Protein AF-A0A1G8GRV5-F1 (afdb_monomer)

Sequence (102 aa):
MPQKVSNFLGHVYMLAIDAFSSNETTRDECTQDNINTEVDFLYIAIHCLSKLDKALVFFYLEGMTHREIGLNLGITEGNARVKLNRAKSKLQEIIKKQGYEF

Radius of gyration: 17.77 Å; Cα contacts (8 Å, |Δi|>4): 55; chains: 1; bounding box: 45×26×55 Å

Foldseek 3Di:
DDPDPPPVVVVVVVVVVVVVVPPDPPPPPDDPPPPCPVVVLLVVLLVPDDPLLNLLVVCVVVVDQLCVSCVVVVHHSVVSVVSPVVSVVSSVVSSVVVVDDD

Organism: NCBI:txid702745

Secondary structure (DSSP, 8-state):
-------HHHHHHHHHHHHHH--------S-TTTHHHHHHHHHHHHHTS-HHHHHHHHHHHTT--HHHHHHHHTS-HHHHHHHHHHHHHHHHHHHHHTT---

Structure (mmCIF, N/CA/C/O backbone):
data_AF-A0A1G8GRV5-F1
#
_entry.id   AF-A0A1G8GRV5-F1
#
loop_
_atom_site.group_PDB
_atom_site.id
_atom_site.type_symbol
_atom_site.label_atom_id
_atom_site.label_alt_id
_atom_site.label_comp_id
_atom_site.label_asym_id
_atom_site.label_entity_id
_atom_site.label_seq_id
_atom_site.pdbx_PDB_ins_code
_atom_site.Cartn_x
_atom_site.Cartn_y
_atom_site.Cartn_z
_atom_site.occupancy
_atom_site.B_iso_or_equiv
_atom_site.auth_seq_id
_atom_site.auth_comp_id
_atom_site.auth_asym_id
_atom_site.auth_atom_id
_atom_site.pdbx_PDB_model_num
ATOM 1 N N . MET A 1 1 ? -12.936 -13.710 -37.001 1.00 34.69 1 MET A N 1
ATOM 2 C CA . MET A 1 1 ? -12.280 -14.463 -35.906 1.00 34.69 1 MET A CA 1
ATOM 3 C C . MET A 1 1 ? -12.419 -13.658 -34.622 1.00 34.69 1 MET A C 1
ATOM 5 O O . MET A 1 1 ? -12.406 -12.436 -34.719 1.00 34.69 1 MET A O 1
ATOM 9 N N . PRO A 1 2 ? -12.745 -14.295 -33.487 1.00 44.53 2 PRO A N 1
ATOM 10 C CA . PRO A 1 2 ? -13.630 -13.698 -32.493 1.00 44.53 2 PRO A CA 1
ATOM 11 C C . PRO A 1 2 ? -12.940 -12.635 -31.633 1.00 44.53 2 PRO A C 1
ATOM 13 O O . PRO A 1 2 ? -11.913 -12.881 -31.008 1.00 44.53 2 PRO A O 1
ATOM 16 N N . GLN A 1 3 ? -13.573 -11.462 -31.573 1.00 52.62 3 GLN A N 1
ATOM 17 C CA . GLN A 1 3 ? -13.323 -10.430 -30.576 1.00 52.62 3 GLN A CA 1
ATOM 18 C C . GLN A 1 3 ? -13.839 -10.907 -29.214 1.00 52.62 3 GLN A C 1
ATOM 20 O O . GLN A 1 3 ? -15.026 -10.775 -28.938 1.00 52.62 3 GLN A O 1
ATOM 25 N N . LYS A 1 4 ? -12.979 -11.475 -28.367 1.00 52.44 4 LYS A N 1
ATOM 26 C CA . LYS A 1 4 ? -13.256 -11.641 -26.930 1.00 52.44 4 LYS A CA 1
ATOM 27 C C . LYS A 1 4 ? -11.952 -11.620 -26.139 1.00 52.44 4 LYS A C 1
ATOM 29 O O . LYS A 1 4 ? -11.558 -12.624 -25.560 1.00 52.44 4 LYS A O 1
ATOM 34 N N . VAL A 1 5 ? -11.306 -10.459 -26.060 1.00 53.62 5 VAL A N 1
ATOM 35 C CA . VAL A 1 5 ? -10.586 -10.144 -24.820 1.00 53.62 5 VAL A CA 1
ATOM 36 C C . VAL A 1 5 ? -11.625 -9.461 -23.949 1.00 53.62 5 VAL A C 1
ATOM 38 O O . VAL A 1 5 ? -11.864 -8.261 -24.041 1.00 53.62 5 VAL A O 1
ATOM 41 N N . SER A 1 6 ? -12.383 -10.311 -23.258 1.00 54.31 6 SER A N 1
ATOM 42 C CA . SER A 1 6 ? -13.396 -9.945 -22.276 1.00 54.31 6 SER A CA 1
ATOM 43 C C . SER A 1 6 ? -12.818 -8.866 -21.370 1.00 54.31 6 SER A C 1
ATOM 45 O O . SER A 1 6 ? -11.884 -9.135 -20.616 1.00 54.31 6 SER A O 1
ATOM 47 N N . ASN A 1 7 ? -13.337 -7.645 -21.488 1.00 63.16 7 ASN A N 1
ATOM 48 C CA . ASN A 1 7 ? -12.921 -6.501 -20.694 1.00 63.16 7 ASN A CA 1
ATOM 49 C C . ASN A 1 7 ? -13.389 -6.756 -19.253 1.00 63.16 7 ASN A C 1
ATOM 51 O O . ASN A 1 7 ? -14.491 -6.374 -18.866 1.00 63.16 7 ASN A O 1
ATOM 55 N N . PHE A 1 8 ? -12.583 -7.510 -18.501 1.00 66.56 8 PHE A N 1
ATOM 56 C CA . PHE A 1 8 ? -12.906 -8.038 -17.176 1.00 66.56 8 PHE A CA 1
ATOM 57 C C . PHE A 1 8 ? -13.323 -6.915 -16.225 1.00 66.56 8 PHE A C 1
ATOM 59 O O . PHE A 1 8 ? -14.350 -7.022 -15.565 1.00 66.56 8 PHE A O 1
ATOM 66 N N . LEU A 1 9 ? -12.619 -5.778 -16.281 1.00 55.94 9 LEU A N 1
ATOM 67 C CA . LEU A 1 9 ? -12.984 -4.573 -15.538 1.00 55.94 9 LEU A CA 1
ATOM 68 C C . LEU A 1 9 ? -14.382 -4.046 -15.887 1.00 55.94 9 LEU A C 1
ATOM 70 O O . LEU A 1 9 ? -15.096 -3.617 -14.992 1.00 55.94 9 LEU A O 1
ATOM 74 N N . GLY A 1 10 ? -14.798 -4.105 -17.154 1.00 69.62 10 GLY A N 1
ATOM 75 C CA . GLY A 1 10 ? -16.131 -3.661 -17.570 1.00 69.62 10 GLY A CA 1
ATOM 76 C C . GLY A 1 10 ? -17.244 -4.579 -17.061 1.00 69.62 10 GLY A C 1
ATOM 77 O O . GLY A 1 10 ? -18.273 -4.094 -16.601 1.00 69.62 10 GLY A O 1
ATOM 78 N N . HIS A 1 11 ? -17.021 -5.896 -17.086 1.00 73.69 11 HIS A N 1
ATOM 79 C CA . HIS A 1 11 ? -17.981 -6.872 -16.565 1.00 73.69 11 HIS A CA 1
ATOM 80 C C . HIS A 1 11 ? -18.116 -6.767 -15.041 1.00 73.69 11 HIS A C 1
ATOM 82 O O . HIS A 1 11 ? -19.226 -6.736 -14.524 1.00 73.69 11 HIS A O 1
ATOM 88 N N . VAL A 1 12 ? -16.995 -6.625 -14.327 1.00 73.88 12 VAL A N 1
ATOM 89 C CA . VAL A 1 12 ? -16.989 -6.435 -12.869 1.00 73.88 12 VAL A CA 1
ATOM 90 C C . VAL A 1 12 ? -17.695 -5.131 -12.480 1.00 73.88 12 VAL A C 1
ATOM 92 O O . VAL A 1 12 ? -18.477 -5.126 -11.533 1.00 73.88 12 VAL A O 1
ATOM 95 N N . TYR A 1 13 ? -17.490 -4.044 -13.233 1.00 77.94 13 TYR A N 1
ATOM 96 C CA . TYR A 1 13 ? -18.174 -2.775 -12.969 1.00 77.94 13 TYR A CA 1
ATOM 97 C C . TYR A 1 13 ? -19.685 -2.862 -13.221 1.00 77.94 13 TYR A C 1
ATOM 99 O O . TYR A 1 13 ? -20.461 -2.286 -12.464 1.00 77.94 13 TYR A O 1
ATOM 107 N N . MET A 1 14 ? -20.114 -3.606 -14.247 1.00 69.56 14 MET A N 1
ATOM 108 C CA . MET A 1 14 ? -21.539 -3.805 -14.515 1.00 69.56 14 MET A CA 1
ATOM 109 C C . MET A 1 14 ? -22.209 -4.645 -13.417 1.00 69.56 14 MET A C 1
ATOM 111 O O . MET A 1 14 ? -23.234 -4.230 -12.887 1.00 69.56 14 MET A O 1
ATOM 115 N N . LEU A 1 15 ? -21.582 -5.750 -12.995 1.00 71.69 15 LEU A N 1
ATOM 116 C CA . LEU A 1 15 ? -22.084 -6.575 -11.889 1.00 71.69 15 LEU A CA 1
ATOM 117 C C . LEU A 1 15 ? -22.191 -5.784 -10.575 1.00 71.69 15 LEU A C 1
ATOM 119 O O . LEU A 1 15 ? -23.140 -5.967 -9.818 1.00 71.69 15 LEU A O 1
ATOM 123 N N . ALA A 1 16 ? -21.242 -4.882 -10.311 1.00 71.81 16 ALA A N 1
ATOM 124 C CA . ALA A 1 16 ? -21.276 -4.024 -9.129 1.00 71.81 16 ALA A CA 1
ATOM 125 C C . ALA A 1 16 ? -22.422 -2.993 -9.172 1.00 71.81 16 ALA A C 1
ATOM 127 O O . ALA A 1 16 ? -23.023 -2.704 -8.139 1.00 71.81 16 ALA A O 1
ATOM 128 N N . ILE A 1 17 ? -22.753 -2.454 -10.352 1.00 73.31 17 ILE A N 1
ATOM 129 C CA . ILE A 1 17 ? -23.884 -1.527 -10.531 1.00 73.31 17 ILE A CA 1
ATOM 130 C C . ILE A 1 17 ? -25.226 -2.253 -10.355 1.00 73.31 17 ILE A C 1
ATOM 132 O O . ILE A 1 17 ? -26.129 -1.716 -9.706 1.00 73.31 17 ILE A O 1
ATOM 136 N N . ASP A 1 18 ? -25.343 -3.481 -10.865 1.00 73.56 18 ASP A N 1
ATOM 137 C CA . ASP A 1 18 ? -26.548 -4.307 -10.718 1.00 73.56 18 ASP A CA 1
ATOM 138 C C . ASP A 1 18 ? -26.775 -4.722 -9.252 1.00 73.56 18 ASP A C 1
ATOM 140 O O . ASP A 1 18 ? -27.904 -4.671 -8.749 1.00 73.56 18 ASP A O 1
ATOM 144 N N . ALA A 1 19 ? -25.692 -5.040 -8.533 1.00 64.31 19 ALA A N 1
ATOM 145 C CA . ALA A 1 19 ? -25.719 -5.308 -7.095 1.00 64.31 19 ALA A CA 1
ATOM 146 C C . ALA A 1 19 ? -26.114 -4.071 -6.267 1.00 64.31 19 ALA A C 1
ATOM 148 O O . ALA A 1 19 ? -26.755 -4.207 -5.231 1.00 64.31 19 ALA A O 1
ATOM 149 N N . PHE A 1 20 ? -25.775 -2.860 -6.722 1.00 69.00 20 PHE A N 1
ATOM 150 C CA . P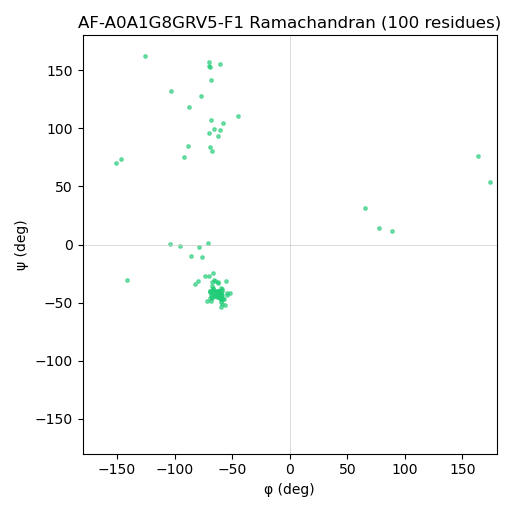HE A 1 20 ? -26.122 -1.616 -6.028 1.00 69.00 20 PHE A CA 1
ATOM 151 C C . PHE A 1 20 ? -27.574 -1.165 -6.274 1.00 69.00 20 PHE A C 1
ATOM 153 O O . PHE A 1 20 ? -28.187 -0.573 -5.388 1.00 69.00 20 PHE A O 1
ATOM 160 N N . SER A 1 21 ? -28.151 -1.454 -7.450 1.00 65.44 21 SER A N 1
ATOM 161 C CA . SER A 1 21 ? -29.583 -1.194 -7.717 1.00 65.44 21 SER A CA 1
ATOM 162 C C . SER A 1 21 ? -30.511 -2.178 -7.004 1.00 65.44 21 SER A C 1
ATOM 164 O O . SER A 1 21 ? -31.648 -1.835 -6.682 1.00 65.44 21 S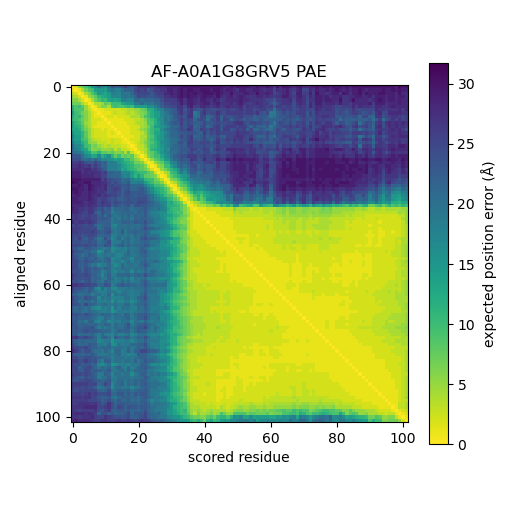ER A O 1
ATOM 166 N N . SER A 1 22 ? -30.026 -3.389 -6.739 1.00 55.00 22 SER A N 1
ATOM 167 C CA . SER A 1 22 ? -30.766 -4.437 -6.043 1.00 55.00 22 SER A CA 1
ATOM 168 C C . SER A 1 22 ? -30.467 -4.343 -4.551 1.00 55.00 22 SER A C 1
ATOM 170 O O . SER A 1 22 ? -29.674 -5.114 -4.019 1.00 55.00 22 SER A O 1
ATOM 172 N N . ASN A 1 23 ? -31.056 -3.364 -3.862 1.00 63.06 23 ASN A N 1
ATOM 173 C CA . ASN A 1 23 ? -31.003 -3.328 -2.403 1.00 63.06 23 ASN A CA 1
ATOM 174 C C . ASN A 1 23 ? -31.820 -4.494 -1.826 1.00 63.06 23 ASN A C 1
ATOM 176 O O . ASN A 1 23 ? -32.968 -4.332 -1.425 1.00 63.06 23 ASN A O 1
ATOM 180 N N . GLU A 1 24 ? -31.206 -5.670 -1.814 1.00 54.38 24 GLU A N 1
ATOM 181 C CA . GLU A 1 24 ? -31.591 -6.823 -1.022 1.00 54.38 24 GLU A CA 1
ATOM 182 C C . GLU A 1 24 ? -30.301 -7.559 -0.643 1.00 54.38 24 GLU A C 1
ATOM 184 O O . GLU A 1 24 ? -29.934 -8.603 -1.175 1.00 54.38 24 GLU A O 1
ATOM 189 N N . THR A 1 25 ? -29.561 -6.970 0.300 1.00 47.66 25 THR A N 1
ATOM 190 C CA . THR A 1 25 ? -28.671 -7.755 1.154 1.00 47.66 25 THR A CA 1
ATOM 191 C C . THR A 1 25 ? -29.564 -8.708 1.943 1.00 47.66 25 THR A C 1
ATOM 193 O O . THR A 1 25 ? -30.081 -8.348 3.004 1.00 47.66 25 THR A O 1
ATOM 196 N N . THR A 1 26 ? -29.760 -9.928 1.441 1.00 47.22 26 THR A N 1
ATOM 197 C CA . THR A 1 26 ? -30.046 -11.051 2.329 1.00 47.22 26 THR A CA 1
ATOM 198 C C . THR A 1 26 ? -28.869 -11.117 3.285 1.00 47.22 26 THR A C 1
ATOM 200 O O . THR A 1 26 ? -27.743 -11.438 2.909 1.00 47.22 26 THR A O 1
ATOM 203 N N . ARG A 1 27 ? -29.118 -10.658 4.512 1.00 46.31 27 ARG A N 1
ATOM 204 C CA . ARG A 1 27 ? -28.219 -10.829 5.641 1.00 46.31 27 ARG A CA 1
ATOM 205 C C . ARG A 1 27 ? -28.082 -12.331 5.838 1.00 46.31 27 ARG A C 1
ATOM 207 O O . ARG A 1 27 ? -28.971 -12.952 6.410 1.00 46.31 27 ARG A O 1
ATOM 214 N N . ASP A 1 28 ? -27.001 -12.898 5.324 1.00 40.53 28 ASP A N 1
ATOM 215 C CA . ASP A 1 28 ? -26.567 -14.223 5.733 1.00 40.53 28 ASP A CA 1
ATOM 216 C C . ASP A 1 28 ? -26.148 -14.119 7.205 1.00 40.53 28 ASP A C 1
ATOM 218 O O . ASP A 1 28 ? -25.078 -13.620 7.556 1.00 40.53 28 ASP A O 1
ATOM 222 N N . GLU A 1 29 ? -27.056 -14.525 8.087 1.00 49.94 29 GLU A N 1
ATOM 223 C CA . GLU A 1 29 ? -26.797 -14.733 9.505 1.00 49.94 29 GLU A CA 1
ATOM 224 C C . GLU A 1 29 ? -25.872 -15.948 9.667 1.00 49.94 29 GLU A C 1
ATOM 226 O O . GLU A 1 29 ? -26.307 -17.077 9.457 1.00 49.94 29 GLU A O 1
ATOM 231 N N . CYS A 1 30 ? -24.599 -15.717 10.022 1.00 40.28 30 CYS A N 1
ATOM 232 C CA . CYS A 1 30 ? -23.775 -16.522 10.948 1.00 40.28 30 CYS A CA 1
ATOM 233 C C . CYS A 1 30 ? -22.279 -16.180 10.781 1.00 40.28 30 CYS A C 1
ATOM 235 O O . CYS A 1 30 ? -21.539 -16.928 10.147 1.00 40.28 30 CYS A O 1
ATOM 237 N N . THR A 1 31 ? -21.840 -15.027 11.307 1.00 41.47 31 THR A N 1
ATOM 238 C CA . THR A 1 31 ? -20.481 -14.730 11.851 1.00 41.47 31 THR A CA 1
ATOM 239 C C . THR A 1 31 ? -20.389 -13.235 12.215 1.00 41.47 31 THR A C 1
ATOM 241 O O . THR A 1 31 ? -19.545 -12.485 11.730 1.00 41.47 31 THR A O 1
ATOM 244 N N . GLN A 1 32 ? -21.320 -12.745 13.039 1.00 48.19 32 GLN A N 1
ATOM 245 C CA . GLN A 1 32 ? -21.569 -11.300 13.146 1.00 48.19 32 GLN A CA 1
ATOM 246 C C . GLN A 1 32 ? -20.666 -10.53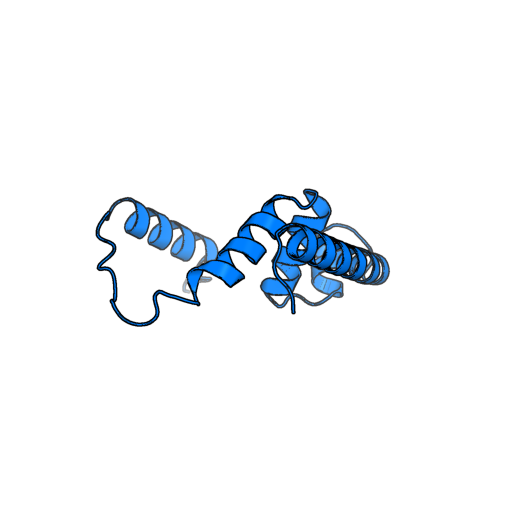3 14.131 1.00 48.19 32 GLN A C 1
ATOM 248 O O . GLN A 1 32 ? -20.646 -9.307 14.072 1.00 48.19 32 GLN A O 1
ATOM 253 N N . ASP A 1 33 ? -19.866 -11.203 14.966 1.00 49.03 33 ASP A N 1
ATOM 254 C CA . ASP A 1 33 ? -19.157 -10.518 16.065 1.00 49.03 33 ASP A CA 1
ATOM 255 C C . ASP A 1 33 ? -17.654 -10.282 15.818 1.00 49.03 33 ASP A C 1
ATOM 257 O O . ASP A 1 33 ? -16.971 -9.718 16.670 1.00 49.03 33 ASP A O 1
ATOM 261 N N . ASN A 1 34 ? -17.111 -10.688 14.660 1.00 47.94 34 ASN A N 1
ATOM 262 C CA . ASN A 1 34 ? -15.670 -10.544 14.387 1.00 47.94 34 ASN A CA 1
ATOM 263 C C . ASN A 1 34 ? -15.309 -10.155 12.940 1.00 47.94 34 ASN A C 1
ATOM 265 O O . ASN A 1 34 ? -14.340 -9.437 12.728 1.00 47.94 34 ASN A O 1
ATOM 269 N N . ILE A 1 35 ? -16.108 -10.550 11.940 1.00 50.03 35 ILE A N 1
ATOM 270 C CA . ILE A 1 35 ? -15.773 -10.303 10.523 1.00 50.03 35 ILE A CA 1
ATOM 271 C C . ILE A 1 35 ? -15.867 -8.816 10.146 1.00 50.03 35 ILE A C 1
ATOM 273 O O . ILE A 1 35 ? -15.142 -8.362 9.262 1.00 50.03 35 ILE A O 1
ATOM 277 N N . ASN A 1 36 ? -16.699 -8.035 10.840 1.00 57.22 36 ASN A N 1
ATOM 278 C CA . ASN A 1 36 ? -16.854 -6.618 10.518 1.00 57.22 36 ASN A CA 1
ATOM 279 C C . ASN A 1 36 ? -15.762 -5.735 11.134 1.00 57.22 36 ASN A C 1
ATOM 281 O O . ASN A 1 36 ? -15.329 -4.804 10.481 1.00 57.22 36 ASN A O 1
ATOM 285 N N . THR A 1 37 ? -15.218 -6.016 12.321 1.00 74.88 37 THR A N 1
ATOM 286 C CA . THR A 1 37 ? -14.300 -5.058 12.966 1.00 74.88 37 THR A CA 1
ATOM 287 C C . THR A 1 37 ? -12.939 -4.968 12.275 1.00 74.88 37 THR A C 1
ATOM 289 O O . THR A 1 37 ? -12.484 -3.868 11.975 1.00 74.88 37 THR A O 1
ATOM 292 N N . GLU A 1 38 ? -12.286 -6.093 11.975 1.00 82.00 38 GLU A N 1
ATOM 293 C CA . GLU A 1 38 ? -10.927 -6.083 11.406 1.00 82.00 38 GLU A CA 1
ATOM 294 C C . GLU A 1 38 ? -10.899 -5.526 9.979 1.00 82.00 38 GLU A C 1
ATOM 296 O O . GLU A 1 38 ? -10.040 -4.713 9.621 1.00 82.00 38 GLU A O 1
ATOM 301 N N . VAL A 1 39 ? -11.870 -5.952 9.166 1.00 84.50 39 VAL A N 1
ATOM 302 C CA . VAL A 1 39 ? -12.028 -5.491 7.785 1.00 84.50 39 VAL A CA 1
ATOM 303 C C . VAL A 1 39 ? -12.417 -4.014 7.763 1.00 84.50 39 VAL A C 1
ATOM 305 O O . VAL A 1 39 ? -11.866 -3.271 6.948 1.00 84.50 39 VAL A O 1
ATOM 308 N N . ASP A 1 40 ? -13.268 -3.556 8.688 1.00 85.88 40 ASP A N 1
ATOM 309 C CA . ASP A 1 40 ? -13.618 -2.139 8.813 1.00 85.88 40 ASP A CA 1
ATOM 310 C C . ASP A 1 40 ? -12.399 -1.292 9.200 1.00 85.88 40 ASP A C 1
ATOM 312 O O . ASP A 1 40 ? -12.147 -0.258 8.575 1.00 85.88 40 ASP A O 1
ATOM 316 N N . PHE A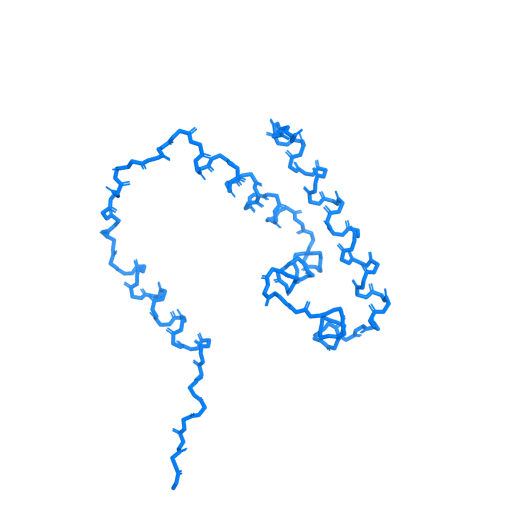 1 41 ? -11.585 -1.735 10.166 1.00 86.75 41 PHE A N 1
ATOM 317 C CA . PHE A 1 41 ? -10.343 -1.043 10.524 1.00 86.75 41 PHE A CA 1
ATOM 318 C C . PHE A 1 41 ? -9.384 -0.963 9.334 1.00 86.75 41 PHE A C 1
ATOM 320 O O . PHE A 1 41 ? -8.856 0.108 9.024 1.00 86.75 41 PHE A O 1
ATOM 327 N N . LEU A 1 42 ? -9.199 -2.065 8.603 1.00 89.50 42 LEU A N 1
ATOM 328 C CA . LEU A 1 42 ? -8.367 -2.076 7.402 1.00 89.50 42 LEU A CA 1
ATOM 329 C C . LEU A 1 42 ? -8.907 -1.120 6.330 1.00 89.50 42 LEU A C 1
ATOM 331 O O . LEU A 1 42 ? -8.135 -0.344 5.759 1.00 89.50 42 LEU A O 1
ATOM 335 N N . TYR A 1 43 ? -10.217 -1.139 6.074 1.00 90.56 43 TYR A N 1
ATOM 336 C CA . TYR A 1 43 ? -10.869 -0.264 5.105 1.00 90.56 43 TYR A CA 1
ATOM 337 C C . TYR A 1 43 ? -10.660 1.207 5.473 1.00 90.56 43 TYR A C 1
ATOM 339 O O . TYR A 1 43 ? -10.105 1.977 4.682 1.00 90.56 43 TYR A O 1
ATOM 347 N N . ILE A 1 44 ? -11.001 1.599 6.703 1.00 90.44 44 ILE A N 1
ATOM 348 C CA . ILE A 1 44 ? -10.820 2.971 7.190 1.00 90.44 44 ILE A CA 1
ATOM 349 C C . ILE A 1 44 ? -9.339 3.369 7.110 1.00 90.44 44 ILE A C 1
ATOM 351 O O . ILE A 1 44 ? -9.009 4.457 6.630 1.00 90.44 44 ILE A O 1
ATOM 355 N 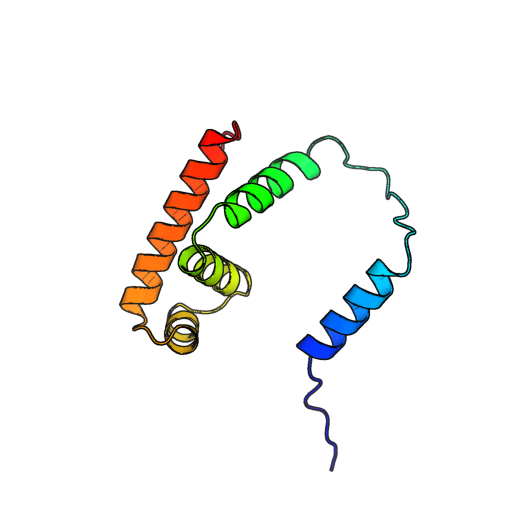N . ALA A 1 45 ? -8.424 2.486 7.515 1.00 93.06 45 ALA A N 1
ATOM 356 C CA . ALA A 1 45 ? -6.996 2.770 7.496 1.00 93.06 45 ALA A CA 1
ATOM 357 C C . ALA A 1 45 ? -6.439 2.974 6.077 1.00 93.06 45 ALA A C 1
ATOM 359 O O . ALA A 1 45 ? -5.680 3.921 5.851 1.00 93.06 45 ALA A O 1
ATOM 360 N N . ILE A 1 46 ? -6.857 2.160 5.099 1.00 93.88 46 ILE A N 1
ATOM 361 C CA . ILE A 1 46 ? -6.521 2.367 3.681 1.00 93.88 46 ILE A CA 1
ATOM 362 C C . ILE A 1 46 ? -7.074 3.714 3.210 1.00 93.88 46 ILE A C 1
ATOM 364 O O . ILE A 1 46 ? -6.383 4.450 2.497 1.00 93.88 46 ILE A O 1
ATOM 368 N N . HIS A 1 47 ? -8.290 4.082 3.623 1.00 93.44 47 HIS A N 1
ATOM 369 C CA . HIS A 1 47 ? -8.896 5.360 3.259 1.00 93.44 47 HIS A CA 1
ATOM 370 C C . HIS A 1 47 ? -8.107 6.573 3.772 1.00 93.44 47 HIS A C 1
ATOM 372 O O . HIS A 1 47 ? -8.038 7.569 3.042 1.00 93.44 47 HIS A O 1
ATOM 378 N N . CYS A 1 48 ? -7.445 6.455 4.928 1.00 94.06 48 CYS A N 1
ATOM 379 C CA . CYS A 1 48 ? -6.571 7.472 5.521 1.00 94.06 48 CYS A CA 1
ATOM 380 C C . CYS A 1 48 ? -5.176 7.597 4.871 1.00 94.06 48 CYS A C 1
ATOM 382 O O . CYS A 1 48 ? -4.450 8.548 5.169 1.00 94.06 48 CYS A O 1
ATOM 384 N N . LEU A 1 49 ? -4.771 6.676 3.989 1.00 95.38 49 LEU A N 1
ATOM 385 C CA . LEU A 1 49 ? -3.493 6.777 3.278 1.00 95.38 49 LEU A CA 1
ATOM 386 C C . LEU A 1 49 ? -3.490 7.909 2.239 1.00 95.38 49 LEU A C 1
ATOM 388 O O . LEU A 1 49 ? -4.512 8.263 1.644 1.00 95.38 49 LEU A O 1
ATOM 392 N N . SER A 1 50 ? -2.294 8.432 1.947 1.00 96.81 50 SER A N 1
ATOM 393 C CA . SER A 1 50 ? -2.101 9.351 0.820 1.00 96.81 50 SER A CA 1
ATOM 394 C C . SER A 1 50 ? -2.464 8.671 -0.508 1.00 96.81 50 SER A C 1
ATOM 396 O O . SER A 1 50 ? -2.380 7.450 -0.622 1.00 96.81 50 SER A O 1
ATOM 398 N N . LYS A 1 51 ? -2.828 9.440 -1.546 1.00 96.25 51 LYS A N 1
ATOM 399 C CA . LYS A 1 51 ? -3.216 8.881 -2.861 1.00 96.25 51 LYS A CA 1
ATOM 400 C C . LYS A 1 51 ? -2.175 7.902 -3.423 1.00 96.25 51 LYS A C 1
ATOM 402 O O . LYS A 1 51 ? -2.543 6.852 -3.938 1.00 96.25 51 LYS A O 1
ATOM 407 N N . LEU A 1 52 ? -0.888 8.235 -3.286 1.00 96.19 52 LEU A N 1
ATOM 408 C CA . LEU A 1 52 ? 0.212 7.387 -3.747 1.00 96.19 52 LEU A CA 1
ATOM 409 C C . LEU A 1 52 ? 0.345 6.113 -2.903 1.00 96.19 52 LEU A C 1
ATOM 411 O O . LEU A 1 52 ? 0.468 5.027 -3.460 1.00 96.19 52 LEU A O 1
ATOM 415 N N . ASP A 1 53 ? 0.303 6.239 -1.575 1.00 97.50 53 ASP A N 1
ATOM 416 C CA . ASP A 1 53 ? 0.405 5.090 -0.665 1.00 97.50 53 ASP A CA 1
ATOM 417 C C . ASP A 1 53 ? -0.785 4.133 -0.854 1.00 97.50 53 ASP A C 1
ATOM 419 O O . ASP A 1 53 ? -0.603 2.920 -0.904 1.00 97.50 53 ASP A O 1
ATOM 423 N N . LYS A 1 54 ? -1.989 4.684 -1.048 1.00 96.69 54 LYS A N 1
ATOM 424 C CA . LYS A 1 54 ? -3.208 3.938 -1.370 1.00 96.69 54 LYS A CA 1
ATOM 425 C C . LYS A 1 54 ? -3.051 3.161 -2.678 1.00 96.69 54 LYS A C 1
ATOM 427 O O . LYS A 1 54 ? -3.286 1.961 -2.682 1.00 96.69 54 LYS A O 1
ATOM 432 N N . ALA A 1 55 ? -2.592 3.802 -3.756 1.00 97.12 55 ALA A N 1
ATOM 433 C CA . ALA A 1 55 ? -2.364 3.126 -5.037 1.00 97.12 55 ALA A CA 1
ATOM 434 C C . ALA A 1 55 ? -1.348 1.973 -4.925 1.00 97.12 55 ALA A C 1
ATOM 436 O O . ALA A 1 55 ? -1.572 0.897 -5.473 1.00 97.12 55 ALA A O 1
ATOM 437 N N . LEU A 1 56 ? -0.260 2.173 -4.170 1.00 98.12 56 LEU A N 1
ATOM 438 C CA . LEU A 1 56 ? 0.740 1.132 -3.909 1.00 98.12 56 LEU A CA 1
ATOM 439 C C . LEU A 1 56 ? 0.138 -0.079 -3.187 1.00 98.12 56 LEU A C 1
ATOM 441 O O . LEU A 1 56 ? 0.400 -1.213 -3.581 1.00 98.12 56 LEU A O 1
ATOM 445 N N . VAL A 1 57 ? -0.660 0.159 -2.142 1.00 96.62 57 VAL A N 1
ATOM 446 C CA . VAL A 1 57 ? -1.336 -0.911 -1.395 1.00 96.62 57 VAL A CA 1
ATOM 447 C C . VAL A 1 57 ? -2.358 -1.627 -2.276 1.00 96.62 57 VAL A C 1
ATOM 449 O O . VAL A 1 57 ? -2.348 -2.851 -2.300 1.00 96.62 57 VAL A O 1
ATOM 452 N N . PHE A 1 58 ? -3.169 -0.898 -3.050 1.00 96.12 58 PHE A N 1
ATOM 453 C CA . PHE A 1 58 ? -4.132 -1.494 -3.982 1.00 96.12 58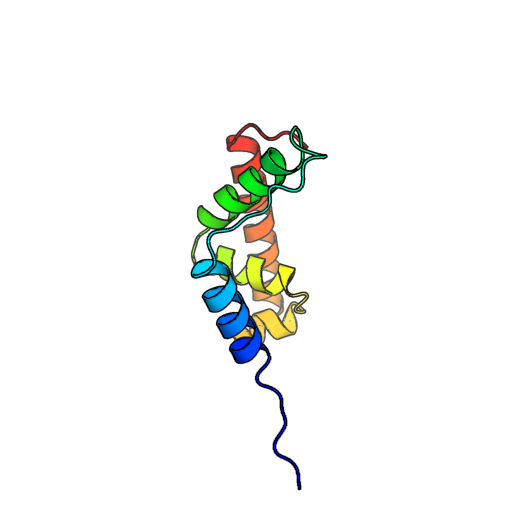 PHE A CA 1
ATOM 454 C C . PHE A 1 58 ? -3.456 -2.437 -4.977 1.00 96.12 58 PHE A C 1
ATOM 456 O O . PHE A 1 58 ? -3.832 -3.599 -5.057 1.00 96.12 58 PHE A O 1
ATOM 463 N N . PHE A 1 59 ? -2.411 -1.989 -5.678 1.00 97.44 59 PHE A N 1
ATOM 464 C CA . PHE A 1 59 ? -1.717 -2.859 -6.632 1.00 97.44 59 PHE A CA 1
ATOM 465 C C . PHE A 1 59 ? -1.065 -4.079 -5.973 1.00 97.44 59 PHE A C 1
ATOM 467 O O . PHE A 1 59 ? -1.021 -5.150 -6.570 1.00 97.44 59 PHE A O 1
ATOM 474 N N . TYR A 1 60 ? -0.579 -3.939 -4.738 1.00 96.56 60 TYR A N 1
ATOM 475 C CA . TYR A 1 60 ? -0.065 -5.076 -3.982 1.00 96.56 60 TYR A CA 1
ATOM 476 C C . TYR A 1 60 ? -1.166 -6.090 -3.627 1.00 96.56 60 TYR A C 1
ATOM 478 O O . TYR A 1 60 ? -0.919 -7.291 -3.704 1.00 96.56 60 TYR A O 1
ATOM 486 N N . LEU A 1 61 ? -2.367 -5.627 -3.263 1.00 94.62 61 LEU A N 1
ATOM 487 C CA . LEU A 1 61 ? -3.519 -6.494 -2.979 1.00 94.62 61 LEU A CA 1
ATOM 488 C C . LEU A 1 61 ? -4.039 -7.207 -4.237 1.00 94.62 61 LEU A C 1
ATOM 490 O O . LEU A 1 61 ? -4.444 -8.359 -4.150 1.00 94.62 61 LEU A O 1
ATOM 494 N N . GLU A 1 62 ? -3.929 -6.571 -5.404 1.00 95.19 62 GLU A N 1
ATOM 495 C CA . GLU A 1 62 ? -4.190 -7.176 -6.724 1.00 95.19 62 GLU A CA 1
ATOM 496 C C . GLU A 1 62 ? -3.117 -8.208 -7.141 1.00 95.19 62 GLU A C 1
ATOM 498 O O . GLU A 1 62 ? -3.166 -8.762 -8.238 1.00 95.19 62 GLU A O 1
ATOM 503 N N . GLY A 1 63 ? -2.109 -8.464 -6.297 1.00 97.19 63 GLY A N 1
ATOM 504 C CA . GLY A 1 63 ? -1.063 -9.454 -6.555 1.00 97.19 63 GLY A CA 1
ATOM 505 C C . GLY A 1 63 ? 0.014 -9.001 -7.544 1.00 97.19 63 GLY A C 1
ATOM 506 O O . GLY A 1 63 ? 0.799 -9.829 -8.008 1.00 97.19 63 GLY A O 1
ATOM 507 N N . MET A 1 64 ? 0.090 -7.705 -7.863 1.00 97.75 64 MET A N 1
ATOM 508 C CA . MET A 1 64 ? 1.102 -7.190 -8.786 1.00 97.75 64 MET A CA 1
ATOM 509 C C . MET A 1 64 ? 2.511 -7.275 -8.191 1.00 97.75 64 MET A C 1
ATOM 511 O O . MET A 1 64 ? 2.761 -6.971 -7.020 1.00 97.75 64 MET A O 1
ATOM 515 N N . THR A 1 65 ? 3.477 -7.611 -9.038 1.00 98.06 65 THR A N 1
ATOM 516 C CA . THR A 1 65 ? 4.899 -7.591 -8.690 1.00 98.06 65 THR A CA 1
ATOM 517 C C . THR A 1 65 ? 5.408 -6.156 -8.515 1.00 98.06 65 THR A C 1
ATOM 519 O O . THR A 1 65 ? 4.894 -5.208 -9.110 1.00 98.06 65 THR A O 1
ATOM 522 N N . HIS A 1 66 ? 6.502 -5.962 -7.766 1.00 97.88 66 HIS A N 1
ATOM 523 C CA . HIS A 1 66 ? 7.127 -4.635 -7.617 1.00 97.88 66 HIS A CA 1
ATOM 524 C C . HIS A 1 66 ? 7.488 -3.983 -8.961 1.00 97.88 66 HIS A C 1
ATOM 526 O O . HIS A 1 66 ? 7.472 -2.756 -9.082 1.00 97.88 66 HIS A O 1
ATOM 532 N N . ARG A 1 67 ? 7.819 -4.803 -9.967 1.00 98.19 67 ARG A N 1
ATOM 533 C CA . ARG A 1 67 ? 8.136 -4.345 -11.318 1.00 98.19 67 ARG A CA 1
ATOM 534 C C . ARG A 1 67 ? 6.895 -3.788 -12.011 1.00 98.19 67 ARG A C 1
ATOM 536 O O . ARG A 1 67 ? 6.962 -2.684 -12.538 1.00 98.19 67 ARG A O 1
ATOM 543 N N . GLU A 1 68 ? 5.775 -4.507 -11.972 1.00 98.44 68 GLU A N 1
ATOM 544 C CA . GLU A 1 68 ? 4.495 -4.056 -12.543 1.00 98.44 68 GLU A CA 1
ATOM 545 C C . GLU A 1 68 ? 3.974 -2.802 -11.841 1.00 98.44 68 GLU A C 1
ATOM 547 O O . GLU A 1 68 ? 3.573 -1.848 -12.504 1.00 98.44 68 GLU A O 1
ATOM 552 N N . ILE A 1 69 ? 4.080 -2.749 -10.511 1.00 98.31 69 ILE A N 1
ATOM 553 C CA . ILE A 1 69 ? 3.750 -1.556 -9.721 1.00 98.31 69 ILE A CA 1
ATOM 554 C C . ILE A 1 69 ? 4.587 -0.356 -10.178 1.00 98.31 69 ILE A C 1
ATOM 556 O O . ILE A 1 69 ? 4.052 0.732 -10.386 1.00 98.31 69 ILE A O 1
ATOM 560 N N . GLY A 1 70 ? 5.900 -0.545 -10.345 1.00 98.06 70 GLY A N 1
ATOM 561 C CA . GLY A 1 70 ? 6.795 0.505 -10.826 1.00 98.06 70 GLY A CA 1
ATOM 562 C C . GLY A 1 70 ? 6.409 1.009 -12.215 1.00 98.06 70 GLY A C 1
ATOM 563 O O . GLY A 1 70 ? 6.282 2.217 -12.412 1.00 98.06 70 GLY A O 1
ATOM 564 N N . LEU A 1 71 ? 6.141 0.089 -13.146 1.00 98.12 71 LEU A N 1
ATOM 565 C CA . LEU A 1 71 ? 5.703 0.415 -14.505 1.00 98.12 71 LEU A CA 1
ATOM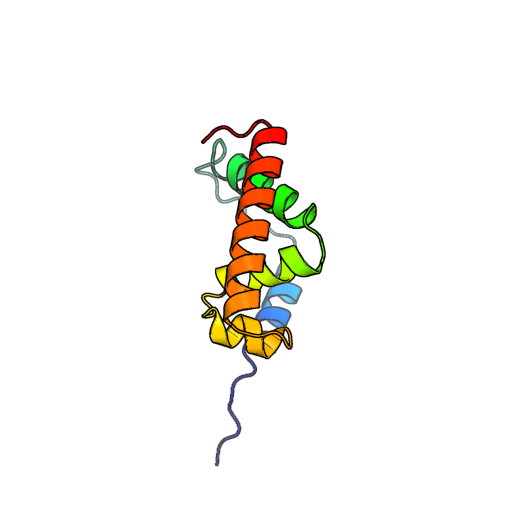 566 C C . LEU A 1 71 ? 4.383 1.202 -14.511 1.00 98.12 71 LEU A C 1
ATOM 568 O O . LEU A 1 71 ? 4.312 2.244 -15.156 1.00 98.12 71 LEU A O 1
ATOM 572 N N . ASN A 1 72 ? 3.380 0.765 -13.743 1.00 97.31 72 ASN A N 1
ATOM 573 C CA . ASN A 1 72 ? 2.076 1.433 -13.659 1.00 97.31 72 ASN A CA 1
ATOM 574 C C . ASN A 1 72 ? 2.152 2.828 -13.018 1.00 97.31 72 ASN A C 1
ATOM 576 O O . ASN A 1 72 ? 1.369 3.711 -13.362 1.00 97.31 72 ASN A O 1
ATOM 580 N N . LEU A 1 73 ? 3.091 3.045 -12.092 1.00 96.31 73 LEU A N 1
ATOM 581 C CA . LEU A 1 73 ? 3.270 4.322 -11.393 1.00 96.31 73 LEU A CA 1
ATOM 582 C C . LEU A 1 73 ? 4.337 5.234 -12.022 1.00 96.31 73 LEU A C 1
ATOM 584 O O . LEU A 1 73 ? 4.567 6.330 -11.509 1.00 96.31 73 LEU A O 1
ATOM 588 N N . GLY A 1 74 ? 5.010 4.800 -13.091 1.00 97.25 74 GLY A N 1
ATOM 589 C CA . GLY A 1 74 ? 6.093 5.560 -13.721 1.00 97.25 74 GLY A CA 1
ATOM 590 C C . GLY A 1 74 ? 7.327 5.738 -12.824 1.00 97.25 74 GLY A C 1
ATOM 591 O O . GLY A 1 74 ? 8.008 6.760 -12.899 1.00 97.25 74 GLY A O 1
ATOM 592 N N . ILE A 1 75 ? 7.613 4.768 -11.950 1.00 97.50 75 ILE A N 1
ATOM 593 C CA . ILE A 1 75 ? 8.771 4.766 -11.043 1.00 97.50 75 ILE A CA 1
ATOM 594 C C . ILE A 1 75 ? 9.600 3.489 -11.211 1.00 97.50 75 ILE A C 1
ATOM 596 O O . ILE A 1 75 ? 9.139 2.478 -11.731 1.00 97.50 75 ILE A O 1
ATOM 600 N N . THR A 1 76 ? 10.846 3.502 -10.740 1.00 98.56 76 THR A N 1
ATOM 601 C CA . THR A 1 76 ? 11.687 2.297 -10.774 1.00 98.56 76 THR A CA 1
ATOM 602 C C . THR A 1 76 ? 11.176 1.229 -9.803 1.00 98.56 76 THR A C 1
ATOM 604 O O . THR A 1 76 ? 10.604 1.549 -8.759 1.00 98.56 76 THR A O 1
ATOM 607 N N . GLU A 1 77 ? 11.446 -0.046 -10.095 1.00 98.38 77 GLU A N 1
ATOM 608 C CA . GLU A 1 77 ? 11.069 -1.176 -9.229 1.00 98.38 77 GLU A CA 1
ATOM 609 C C . GLU A 1 77 ? 11.588 -1.008 -7.789 1.00 98.38 77 GLU A C 1
ATOM 611 O O . GLU A 1 77 ? 10.859 -1.223 -6.820 1.00 98.38 77 GLU A O 1
ATOM 616 N N . GLY A 1 78 ? 12.847 -0.581 -7.629 1.00 98.25 78 GLY A N 1
ATOM 617 C CA . GLY A 1 78 ? 13.433 -0.345 -6.308 1.00 98.25 78 GLY A CA 1
ATOM 618 C C . GLY A 1 78 ? 12.689 0.741 -5.526 1.00 98.25 78 GLY A C 1
ATOM 619 O O . GLY A 1 78 ? 12.439 0.586 -4.330 1.00 98.25 78 GLY A O 1
ATOM 620 N N . ASN A 1 79 ? 12.269 1.811 -6.206 1.00 98.12 79 ASN A N 1
ATOM 621 C CA . ASN A 1 79 ? 11.482 2.87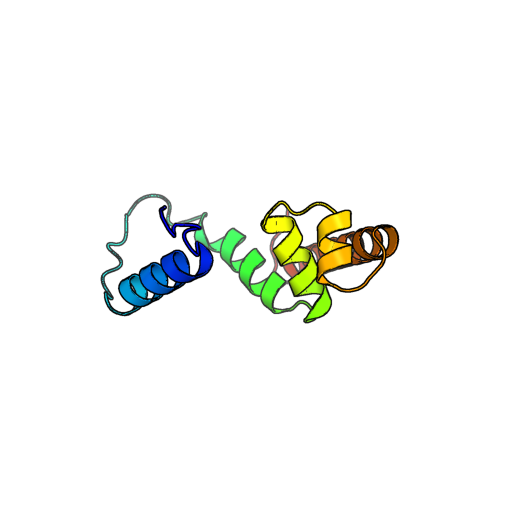8 -5.595 1.00 98.12 79 ASN A CA 1
ATOM 622 C C . ASN A 1 79 ? 10.067 2.394 -5.236 1.00 98.12 79 ASN A C 1
ATOM 624 O O . ASN A 1 79 ? 9.591 2.672 -4.136 1.00 98.12 79 ASN A O 1
ATOM 628 N N . ALA A 1 80 ? 9.430 1.606 -6.110 1.00 98.38 80 ALA A N 1
ATOM 629 C CA .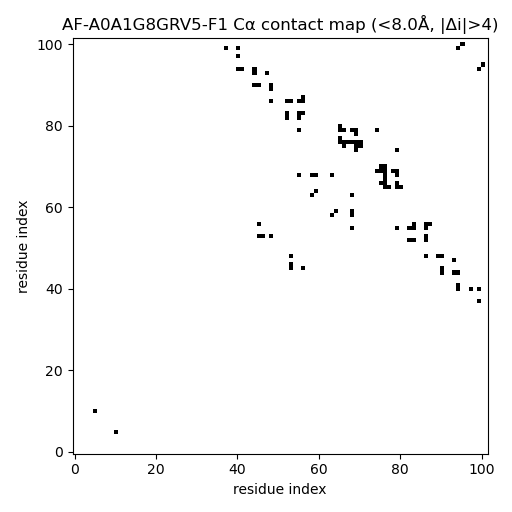 ALA A 1 80 ? 8.139 0.974 -5.839 1.00 98.38 80 ALA A CA 1
ATOM 630 C C . ALA A 1 80 ? 8.194 0.097 -4.583 1.00 98.38 80 ALA A C 1
ATOM 632 O O . ALA A 1 80 ? 7.361 0.252 -3.693 1.00 98.38 80 ALA A O 1
ATOM 633 N N . ARG A 1 81 ? 9.227 -0.742 -4.449 1.00 98.31 81 ARG A N 1
ATOM 634 C CA . ARG A 1 81 ? 9.453 -1.586 -3.266 1.00 98.31 81 ARG A CA 1
ATOM 635 C C . ARG A 1 81 ? 9.599 -0.765 -1.984 1.00 98.31 81 ARG A C 1
ATOM 637 O O . ARG A 1 81 ? 8.915 -1.030 -0.998 1.00 98.31 81 ARG A O 1
ATOM 644 N N . VAL A 1 82 ? 10.471 0.247 -1.987 1.00 98.50 82 VAL A N 1
ATOM 645 C CA . VAL A 1 82 ? 10.704 1.098 -0.806 1.00 98.50 82 VAL A CA 1
ATOM 646 C C . VAL A 1 82 ? 9.437 1.857 -0.418 1.00 98.50 82 VAL A C 1
ATOM 648 O O . VAL A 1 82 ? 9.086 1.906 0.761 1.00 98.50 82 VAL A O 1
ATOM 651 N N . LYS A 1 83 ? 8.735 2.444 -1.391 1.00 98.12 83 LYS A N 1
ATOM 652 C CA . LYS A 1 83 ? 7.493 3.177 -1.132 1.00 98.12 83 LYS A CA 1
ATOM 653 C C . LYS A 1 83 ? 6.380 2.254 -0.644 1.00 98.12 83 LYS A C 1
ATOM 655 O O . LYS A 1 83 ? 5.701 2.622 0.307 1.00 98.12 83 LYS A O 1
ATOM 660 N N . LEU A 1 84 ? 6.238 1.058 -1.216 1.00 98.38 84 LEU A N 1
ATOM 661 C CA . LEU A 1 84 ? 5.273 0.062 -0.755 1.00 98.38 84 LEU A CA 1
ATOM 662 C C . LEU A 1 84 ? 5.543 -0.345 0.696 1.00 98.38 84 LEU A C 1
ATOM 664 O O . LEU A 1 84 ? 4.616 -0.369 1.499 1.00 98.38 84 LEU A O 1
ATOM 668 N N . ASN A 1 85 ? 6.804 -0.597 1.062 1.00 98.25 85 ASN A N 1
ATOM 669 C CA . ASN A 1 85 ? 7.155 -0.910 2.449 1.00 98.25 85 ASN A CA 1
ATOM 670 C C . ASN A 1 85 ? 6.771 0.232 3.400 1.00 98.25 85 ASN A C 1
ATOM 672 O O . ASN A 1 85 ? 6.162 -0.016 4.435 1.00 98.25 85 ASN A O 1
ATOM 676 N N . ARG A 1 86 ? 7.041 1.489 3.024 1.00 98.19 86 ARG A N 1
ATOM 677 C CA . ARG A 1 86 ? 6.622 2.659 3.817 1.00 98.19 86 ARG A CA 1
ATOM 678 C C . ARG A 1 86 ? 5.099 2.774 3.919 1.00 98.19 86 ARG A C 1
ATOM 680 O O . ARG A 1 86 ? 4.597 3.091 4.991 1.00 98.19 86 ARG A O 1
ATOM 687 N N . ALA A 1 87 ? 4.371 2.521 2.833 1.00 98.06 87 ALA A N 1
ATOM 688 C CA . ALA A 1 87 ? 2.910 2.540 2.825 1.00 98.06 87 ALA A CA 1
ATOM 689 C C . ALA A 1 87 ? 2.327 1.467 3.760 1.00 98.06 87 ALA A C 1
ATOM 691 O O . ALA A 1 87 ? 1.435 1.774 4.546 1.00 98.06 87 ALA A O 1
ATOM 692 N N . LYS A 1 88 ? 2.887 0.248 3.751 1.00 96.62 88 LYS A N 1
ATOM 693 C CA . LYS A 1 88 ? 2.519 -0.835 4.679 1.00 96.62 88 LYS A CA 1
ATOM 694 C C . LYS A 1 88 ? 2.780 -0.457 6.139 1.00 96.62 88 LYS A C 1
ATOM 696 O O . LYS A 1 88 ? 1.900 -0.649 6.970 1.00 96.62 88 LYS A O 1
ATOM 701 N N . SER A 1 89 ? 3.939 0.130 6.451 1.00 97.12 89 SER A N 1
ATOM 702 C CA . SER A 1 89 ? 4.236 0.596 7.815 1.00 97.12 89 SER A CA 1
ATOM 703 C C . SER A 1 89 ? 3.258 1.678 8.281 1.00 97.12 89 SER A C 1
ATOM 705 O O . SER A 1 89 ? 2.719 1.582 9.378 1.00 97.12 89 SER A O 1
ATOM 707 N N . LYS A 1 90 ? 2.946 2.666 7.429 1.00 97.00 90 LYS A N 1
ATOM 708 C CA . LYS A 1 90 ? 1.932 3.687 7.745 1.00 97.00 90 LYS A CA 1
ATOM 709 C C . LYS A 1 90 ? 0.552 3.076 7.973 1.00 97.00 90 LYS A C 1
ATOM 711 O O . LYS A 1 90 ? -0.152 3.496 8.883 1.00 97.00 90 LYS A O 1
ATOM 716 N N . LEU A 1 91 ? 0.166 2.101 7.151 1.00 95.25 91 LEU A N 1
ATOM 717 C CA . LEU A 1 91 ? -1.107 1.403 7.298 1.00 95.25 91 LEU A CA 1
ATOM 718 C C . LEU A 1 91 ? -1.193 0.716 8.668 1.00 95.25 91 LEU A C 1
ATOM 720 O O . LEU A 1 91 ? -2.169 0.913 9.383 1.00 95.25 91 LEU A O 1
ATOM 724 N N . GLN A 1 92 ? -0.138 0.003 9.073 1.00 93.75 92 GLN A N 1
ATOM 725 C CA . GLN A 1 92 ? -0.045 -0.620 10.398 1.00 93.75 92 GLN A CA 1
ATOM 726 C C . GLN A 1 92 ? -0.136 0.407 11.536 1.00 93.75 92 GLN A C 1
ATOM 728 O O . GLN A 1 92 ? -0.827 0.168 12.522 1.00 93.75 92 GLN A O 1
ATOM 733 N N . GLU A 1 93 ? 0.530 1.558 11.412 1.00 94.88 93 GLU A N 1
ATOM 734 C CA . GLU A 1 93 ? 0.440 2.635 12.407 1.00 94.88 93 GLU A CA 1
ATOM 735 C C . GLU A 1 93 ? -0.980 3.199 12.534 1.00 94.88 93 GLU A C 1
ATOM 737 O O . GLU A 1 93 ? -1.419 3.501 13.643 1.00 94.88 93 GLU A O 1
ATOM 742 N N . ILE A 1 94 ? -1.698 3.359 11.419 1.00 93.38 94 ILE A N 1
ATOM 743 C CA . ILE A 1 94 ? -3.076 3.862 11.422 1.00 93.38 94 ILE A CA 1
ATOM 744 C C . ILE A 1 94 ? -4.010 2.848 12.085 1.00 93.38 94 ILE A C 1
ATOM 746 O O . ILE A 1 94 ? -4.786 3.238 12.952 1.00 93.38 94 ILE A O 1
ATOM 750 N N . ILE A 1 95 ? -3.895 1.565 11.735 1.00 90.44 95 ILE A N 1
ATOM 751 C CA . ILE A 1 95 ? -4.711 0.493 12.323 1.00 90.44 95 ILE A CA 1
ATOM 752 C C . ILE A 1 95 ? -4.510 0.434 13.846 1.00 90.44 95 ILE A C 1
ATOM 754 O O . ILE A 1 95 ? -5.479 0.462 14.600 1.00 90.44 95 ILE A O 1
ATOM 758 N N . LYS A 1 96 ? -3.256 0.489 14.320 1.00 90.56 96 LYS A N 1
ATOM 759 C CA . LYS A 1 96 ? -2.956 0.546 15.763 1.00 90.56 96 LYS A CA 1
ATOM 760 C C . LYS A 1 96 ? -3.583 1.762 16.449 1.00 90.56 96 LYS A C 1
ATOM 762 O O . LYS A 1 96 ? -4.103 1.653 17.553 1.00 90.56 96 LYS A O 1
ATOM 767 N N . LYS A 1 97 ? -3.574 2.931 15.797 1.00 90.56 97 LYS A N 1
ATOM 768 C CA . LYS A 1 97 ? -4.215 4.151 16.326 1.00 90.56 97 LYS A CA 1
ATOM 769 C C . LYS A 1 97 ? -5.738 4.050 16.401 1.00 90.56 97 LYS A C 1
ATOM 771 O O . LYS A 1 97 ? -6.336 4.772 17.190 1.00 90.56 97 LYS A O 1
ATOM 776 N N . GLN A 1 98 ? -6.354 3.193 15.593 1.00 85.81 98 GLN A N 1
ATOM 777 C CA . GLN A 1 98 ? -7.795 2.938 15.633 1.00 85.81 98 GLN A CA 1
ATOM 778 C C . GLN A 1 98 ? -8.198 1.988 16.773 1.00 85.81 98 GLN A C 1
ATOM 780 O O . GLN A 1 98 ? -9.387 1.761 16.970 1.00 85.81 98 GLN A O 1
ATOM 785 N N . GLY A 1 99 ? -7.235 1.479 17.550 1.00 83.12 99 GLY A N 1
ATOM 786 C CA . GLY A 1 99 ? -7.487 0.581 18.677 1.00 83.12 99 GLY A CA 1
ATOM 787 C C . GLY A 1 99 ? -7.511 -0.898 18.296 1.00 83.12 99 GLY A C 1
ATOM 788 O O . GLY A 1 99 ? -7.916 -1.716 19.115 1.00 83.12 99 GLY A O 1
ATOM 789 N N . TYR A 1 100 ? -7.080 -1.246 17.080 1.00 82.19 100 TYR A N 1
ATOM 790 C CA . TYR A 1 100 ? -6.881 -2.637 16.694 1.00 82.19 100 TYR A CA 1
ATOM 791 C C . TYR A 1 100 ? -5.469 -3.093 17.080 1.00 82.19 100 TYR A C 1
ATOM 793 O O . TYR A 1 100 ? -4.468 -2.541 16.605 1.00 82.19 100 TYR A O 1
ATOM 801 N N . GLU A 1 101 ? -5.397 -4.093 17.956 1.00 73.62 101 GLU A N 1
ATOM 802 C CA . GLU A 1 101 ? -4.152 -4.737 18.373 1.00 73.62 101 GLU A CA 1
ATOM 803 C C . GLU A 1 101 ? -4.004 -6.091 17.665 1.00 73.62 101 GLU A C 1
ATOM 805 O O . GLU A 1 101 ? -4.955 -6.864 17.601 1.00 73.62 101 GLU A O 1
ATOM 810 N N . PHE A 1 102 ? -2.814 -6.329 17.103 1.00 61.97 102 PHE A N 1
ATOM 811 C CA . PHE A 1 102 ? -2.426 -7.571 16.423 1.00 61.97 102 PHE A CA 1
ATOM 812 C C . PHE A 1 102 ? -1.749 -8.537 17.394 1.00 61.97 102 PHE A C 1
ATOM 814 O O . PHE A 1 102 ? -0.968 -8.032 18.237 1.00 61.97 102 PHE A O 1
#

pLDDT: mean 80.94, std 19.43, range [34.69, 98.56]

Solvent-accessible surface area (backbone atoms only — not comparable to full-atom values): 6080 Å² total; per-residue (Å²): 132,85,93,69,84,71,59,60,71,58,54,53,52,49,54,51,52,55,54,65,74,50,84,65,80,76,76,80,87,85,66,84,89,57,65,57,60,62,54,48,42,50,51,54,28,50,68,71,41,53,76,67,39,35,52,44,51,51,42,48,74,74,67,49,49,48,56,55,49,4,63,78,70,76,46,54,38,70,56,34,45,55,50,40,52,51,32,54,53,52,38,53,55,44,30,46,73,74,72,54,83,132

Nearest PDB structures (foldseek):
  3hug-assembly6_K  TM=9.227E-01  e=3.385E-03  Mycobacterium tuberculosis H37Rv
  3hug-assembly6_A  TM=8.429E-01  e=5.470E-03  Mycobacterium tuberculosis H37Rv
  1or7-assembly3_A  TM=5.743E-01  e=5.348E-02  Escherichia coli
  1or7-assembly3_B  TM=5.744E-01  e=1.099E-01  Escherichia coli
  5xt2-assembly5_E  TM=5.051E-01  e=3.435E-01  Bradyrhizobium japonicum

Mean predicted aligned error: 13.11 Å

InterPro domains:
  IPR013249 RNA polymerase sigma factor 70, region 4 type 2 [PF08281] (54-91)
  IPR013324 RNA polymerase sigma factor, region 3/4-like [SSF88659] (39-100)
  IPR036388 Winged helix-like DNA-binding domain superfamily [G3DSA:1.10.10.10] (45-100)